Protein AF-G8FVX2-F1 (afdb_monomer_lite)

Foldseek 3Di:
DQLVQFDFDDLVRVCVVVVNDDSVVSVVVVVVCVVVQQKDFQADPVRHWDFDADPVRHGPDTGHIGRVSCVVCVVVVVVVVVVVVVQVVLQVVLVVLVVVLLVLLVVLLVVCVVVVPDDPSVVLVVQSVVLVVQDDPDDGSVSSVVSSVSSVVSSVVSVVSVVVRVVD

InterPro domains:
  IPR005090 Plasmid replication protein C, N-terminal [PF03428] (2-112)
  IPR036390 Winged helix DNA-binding domain superfamily [SSF46785] (20-55)
  IPR047611 Plasmid replication protein RepC [NF040974] (1-168)

Structure (mmCIF, N/CA/C/O backbone):
data_AF-G8FVX2-F1
#
_entry.id   AF-G8FVX2-F1
#
loop_
_atom_site.group_PDB
_atom_site.id
_atom_site.type_symbol
_atom_site.label_atom_id
_atom_site.label_alt_id
_atom_site.label_comp_id
_atom_site.label_asym_id
_atom_site.label_entity_id
_atom_site.label_seq_id
_atom_site.pdbx_PDB_ins_code
_atom_site.Cartn_x
_atom_site.Cartn_y
_atom_site.Cartn_z
_atom_site.occupancy
_atom_site.B_iso_or_equiv
_atom_site.auth_seq_id
_atom_site.auth_comp_id
_atom_site.auth_asym_id
_atom_site.auth_atom_id
_atom_site.pdbx_PDB_model_num
ATOM 1 N N . GLU A 1 1 ? 3.921 1.206 -36.450 1.00 45.75 1 GLU A N 1
ATOM 2 C CA . GLU A 1 1 ? 5.223 1.850 -36.743 1.00 45.75 1 GLU A CA 1
ATOM 3 C C . GLU A 1 1 ? 6.061 1.978 -35.471 1.00 45.75 1 GLU A C 1
ATOM 5 O O . GLU A 1 1 ? 5.811 2.851 -34.656 1.00 45.75 1 GLU A O 1
ATOM 10 N N . GLU A 1 2 ? 7.056 1.110 -35.270 1.00 52.34 2 GLU A N 1
ATOM 11 C CA . GLU A 1 2 ? 7.936 1.145 -34.080 1.00 52.34 2 GLU A CA 1
ATOM 12 C C . GLU A 1 2 ? 9.034 2.224 -34.145 1.00 52.34 2 GLU A C 1
ATOM 14 O O . GLU A 1 2 ? 9.689 2.523 -33.146 1.00 52.34 2 GLU A O 1
ATOM 19 N N . ARG A 1 3 ? 9.258 2.832 -35.319 1.00 55.34 3 ARG A N 1
ATOM 20 C CA . ARG A 1 3 ? 10.380 3.760 -35.557 1.00 55.34 3 ARG A CA 1
ATOM 21 C C . ARG A 1 3 ? 10.280 5.060 -34.750 1.00 55.34 3 ARG A C 1
ATOM 23 O O . ARG A 1 3 ? 11.314 5.648 -34.446 1.00 55.34 3 ARG A O 1
ATOM 30 N N . GLY A 1 4 ? 9.071 5.475 -34.362 1.00 66.12 4 GLY A N 1
ATOM 31 C CA . GLY A 1 4 ? 8.832 6.674 -33.547 1.00 66.12 4 GLY A CA 1
ATOM 32 C C . GLY A 1 4 ? 9.056 6.490 -32.041 1.00 66.12 4 GLY A C 1
ATOM 33 O O . GLY A 1 4 ? 9.038 7.470 -31.304 1.00 66.12 4 GLY A O 1
ATOM 34 N N . LEU A 1 5 ? 9.282 5.257 -31.572 1.00 85.75 5 LEU A N 1
ATOM 35 C CA . LEU A 1 5 ? 9.353 4.927 -30.142 1.00 85.75 5 LEU A CA 1
ATOM 36 C C . LEU A 1 5 ? 10.781 4.637 -29.663 1.00 85.75 5 LEU A C 1
ATOM 38 O O . LEU A 1 5 ? 10.973 4.145 -28.554 1.00 85.75 5 LEU A O 1
ATOM 42 N N . ILE A 1 6 ? 11.795 4.935 -30.480 1.00 89.38 6 ILE A N 1
ATOM 43 C CA . ILE A 1 6 ? 13.202 4.785 -30.100 1.00 89.38 6 ILE A CA 1
ATOM 44 C C . ILE A 1 6 ? 13.776 6.150 -29.734 1.00 89.38 6 ILE A C 1
ATOM 46 O O . ILE A 1 6 ? 13.913 7.034 -30.578 1.00 89.38 6 ILE A O 1
ATOM 50 N N . VAL A 1 7 ? 14.189 6.294 -28.477 1.00 89.94 7 VAL A N 1
ATOM 51 C CA . VAL A 1 7 ? 14.879 7.483 -27.971 1.00 89.94 7 VAL A CA 1
ATOM 52 C C . VAL A 1 7 ? 16.377 7.222 -27.850 1.00 89.94 7 VAL A C 1
ATOM 54 O O . VAL A 1 7 ? 16.814 6.149 -27.437 1.00 89.94 7 VAL A O 1
ATOM 57 N N . PHE A 1 8 ? 17.196 8.217 -28.176 1.00 90.50 8 PHE A N 1
ATOM 58 C CA . PHE A 1 8 ? 18.659 8.088 -28.222 1.00 90.50 8 PHE A CA 1
ATOM 59 C C . PHE A 1 8 ? 19.386 9.132 -27.347 1.00 90.50 8 PHE A C 1
ATOM 61 O O . PHE A 1 8 ? 20.285 9.823 -27.823 1.00 90.50 8 PHE A O 1
ATOM 68 N N . PRO A 1 9 ? 19.034 9.275 -26.053 1.00 89.44 9 PRO A N 1
ATOM 69 C CA . PRO A 1 9 ? 19.661 10.266 -25.185 1.00 89.44 9 PRO A CA 1
ATOM 70 C C . PRO A 1 9 ? 21.103 9.876 -24.832 1.00 89.44 9 PRO A C 1
ATOM 72 O O . PRO A 1 9 ? 21.406 8.704 -24.564 1.00 89.44 9 PRO A O 1
ATOM 75 N N . SER A 1 10 ? 21.998 10.865 -24.762 1.00 87.75 10 SER A N 1
ATOM 76 C CA . SER A 1 10 ? 23.360 10.635 -24.269 1.00 87.75 10 SER A CA 1
ATOM 77 C C . SER A 1 10 ? 23.354 10.359 -22.759 1.00 87.75 10 SER A C 1
ATOM 79 O O . SER A 1 10 ? 22.474 10.821 -22.030 1.00 87.75 10 SER A O 1
ATOM 81 N N . ASN A 1 11 ? 24.349 9.624 -22.250 1.00 87.81 11 ASN A N 1
ATOM 82 C CA . ASN A 1 11 ? 24.457 9.388 -20.803 1.00 87.81 11 ASN A CA 1
ATOM 83 C C . ASN A 1 11 ? 24.635 10.696 -20.015 1.00 87.81 11 ASN A C 1
ATOM 85 O O . ASN A 1 11 ? 24.131 10.789 -18.902 1.00 87.81 11 ASN A O 1
ATOM 89 N N . ALA A 1 12 ? 25.287 11.709 -20.598 1.00 88.75 12 ALA A N 1
ATOM 90 C CA . ALA A 1 12 ? 25.406 13.034 -19.990 1.00 88.75 12 ALA A CA 1
ATOM 91 C C . ALA A 1 12 ? 24.034 13.714 -19.838 1.00 88.75 12 ALA A C 1
ATOM 93 O O . ALA A 1 12 ? 23.714 14.217 -18.766 1.00 88.75 12 ALA A O 1
ATOM 94 N N . GLN A 1 13 ? 23.184 13.663 -20.872 1.00 91.44 13 GLN A N 1
ATOM 95 C CA . GLN A 1 13 ? 21.821 14.204 -20.803 1.00 91.44 13 GLN A CA 1
ATOM 96 C C . GLN A 1 13 ? 20.945 13.446 -19.802 1.00 91.44 13 GLN A C 1
ATOM 98 O O . GLN A 1 13 ? 20.189 14.066 -19.055 1.00 91.44 13 GLN A O 1
ATOM 103 N N . LEU A 1 14 ? 21.040 12.113 -19.781 1.00 92.19 14 LEU A N 1
ATOM 104 C CA . LEU A 1 14 ? 20.324 11.293 -18.805 1.00 92.19 14 LEU A CA 1
ATOM 105 C C . LEU A 1 14 ? 20.772 11.606 -17.377 1.00 92.19 14 LEU A C 1
ATOM 107 O O . LEU A 1 14 ? 19.927 11.809 -16.517 1.00 92.19 14 LEU A O 1
ATOM 111 N N . SER A 1 15 ? 22.082 11.691 -17.140 1.00 92.88 15 SER A N 1
ATOM 112 C CA . SER A 1 15 ? 22.655 12.047 -15.840 1.00 92.88 15 SER A CA 1
ATOM 113 C C . SER A 1 15 ? 22.160 13.415 -15.371 1.00 92.88 15 SER A C 1
ATOM 115 O O . SER A 1 15 ? 21.640 13.520 -14.263 1.00 92.88 15 SER A O 1
ATOM 117 N N . LEU A 1 16 ? 22.217 14.435 -16.236 1.00 94.56 16 LEU A N 1
ATOM 118 C CA . LEU A 1 16 ? 21.743 15.785 -15.924 1.00 94.56 16 LEU A CA 1
ATOM 119 C C . LEU A 1 16 ? 20.261 15.789 -15.515 1.00 94.56 16 LEU A C 1
ATOM 121 O O . LEU A 1 16 ? 19.909 16.346 -14.478 1.00 94.56 16 LEU A O 1
ATOM 125 N N . ARG A 1 17 ? 19.394 15.123 -16.291 1.00 94.12 17 ARG A N 1
ATOM 126 C CA . ARG A 1 17 ? 17.954 15.030 -15.985 1.00 94.12 17 ARG A CA 1
ATOM 127 C C . ARG A 1 17 ? 17.655 14.165 -14.763 1.00 94.12 17 ARG A C 1
ATOM 129 O O . ARG A 1 17 ? 16.685 14.418 -14.059 1.00 94.12 17 ARG A O 1
ATOM 136 N N . ALA A 1 18 ? 18.512 13.195 -14.473 1.00 93.44 18 ALA A N 1
ATOM 137 C CA . ALA A 1 18 ? 18.461 12.363 -13.279 1.00 93.44 18 ALA A CA 1
ATOM 138 C C . ALA A 1 18 ? 19.249 12.975 -12.103 1.00 93.44 18 ALA A C 1
ATOM 140 O O . ALA A 1 18 ? 19.824 12.242 -11.302 1.00 93.44 18 ALA A O 1
ATOM 141 N N . ARG A 1 19 ? 19.283 14.314 -11.995 1.00 94.31 19 ARG A N 1
ATOM 142 C CA . ARG A 1 19 ? 19.898 15.060 -10.879 1.00 94.31 19 ARG A CA 1
ATOM 143 C C . ARG A 1 19 ? 21.391 14.756 -10.675 1.00 94.31 19 ARG A C 1
ATOM 145 O O . ARG A 1 19 ? 21.850 14.589 -9.552 1.00 94.31 19 ARG A O 1
ATOM 152 N N . GLY A 1 20 ? 22.148 14.669 -11.766 1.00 93.12 20 GLY A N 1
ATOM 153 C CA . GLY A 1 20 ? 23.597 14.440 -11.730 1.00 93.12 20 GLY A CA 1
ATOM 154 C C . GLY A 1 20 ? 23.996 13.001 -11.396 1.00 93.12 20 GLY A C 1
ATOM 155 O O . GLY A 1 20 ? 25.101 12.762 -10.916 1.00 93.12 20 GLY A O 1
ATOM 156 N N . MET A 1 21 ? 23.112 12.028 -11.632 1.00 95.06 21 MET A N 1
ATOM 157 C CA . MET A 1 21 ? 23.376 10.617 -11.352 1.00 95.06 21 MET A CA 1
ATOM 158 C C . MET A 1 21 ? 24.677 10.137 -12.008 1.0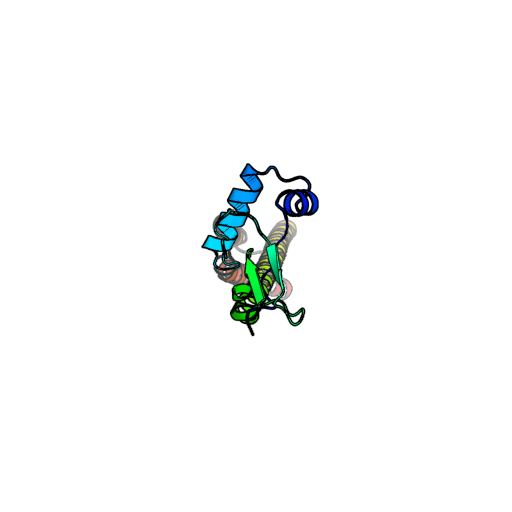0 95.06 21 MET A C 1
ATOM 160 O O . MET A 1 21 ? 24.891 10.335 -13.208 1.00 95.06 21 MET A O 1
ATOM 164 N N . THR A 1 22 ? 25.535 9.461 -11.241 1.00 94.81 22 THR A N 1
ATOM 165 C CA . THR A 1 22 ? 26.821 8.972 -11.754 1.00 94.81 22 THR A CA 1
ATOM 166 C C . THR A 1 22 ? 26.623 7.944 -12.879 1.00 94.81 22 THR A C 1
ATOM 168 O O . THR A 1 22 ? 25.614 7.229 -12.905 1.00 94.81 22 THR A O 1
ATOM 171 N N . PRO A 1 23 ? 27.590 7.787 -13.804 1.00 91.44 23 PRO A N 1
ATOM 172 C CA . PRO A 1 23 ? 27.461 6.836 -14.909 1.00 91.44 23 PRO A CA 1
ATOM 173 C C . PRO A 1 23 ? 27.242 5.378 -14.477 1.00 91.44 23 PRO A C 1
ATOM 175 O O . PRO A 1 23 ? 26.578 4.623 -15.189 1.00 91.44 23 PRO A O 1
ATOM 178 N N . ALA A 1 24 ? 27.803 4.960 -13.338 1.00 93.50 24 ALA A N 1
ATOM 179 C CA . ALA A 1 24 ? 27.622 3.609 -12.805 1.00 93.50 24 ALA A CA 1
ATOM 180 C C . ALA A 1 24 ? 26.182 3.390 -12.316 1.00 93.50 24 ALA A C 1
ATOM 182 O O . ALA A 1 24 ? 25.527 2.436 -12.737 1.00 93.50 24 ALA A O 1
ATOM 183 N N . THR A 1 25 ? 25.666 4.320 -11.511 1.00 95.00 25 THR A N 1
ATOM 184 C CA . THR A 1 25 ? 24.288 4.288 -11.008 1.00 95.00 25 THR A CA 1
ATOM 185 C C . THR A 1 25 ? 23.280 4.384 -12.153 1.00 95.00 25 THR A C 1
ATOM 187 O O . THR A 1 25 ? 22.329 3.607 -12.200 1.00 95.00 25 THR A O 1
ATOM 190 N N . LEU A 1 26 ? 23.541 5.235 -13.151 1.00 93.31 26 LEU A N 1
ATOM 191 C CA . LEU A 1 26 ? 22.703 5.348 -14.344 1.00 93.31 26 LEU A CA 1
ATOM 192 C C . LEU A 1 26 ? 22.617 4.023 -15.111 1.00 93.31 26 LEU A C 1
ATOM 194 O O . LEU A 1 26 ? 21.525 3.590 -15.471 1.00 93.31 26 LEU A O 1
ATOM 198 N N . ARG A 1 27 ? 23.751 3.347 -15.346 1.00 90.75 27 ARG A N 1
ATOM 199 C CA . ARG A 1 27 ? 23.755 2.033 -16.009 1.00 90.75 27 ARG A CA 1
ATOM 200 C C . ARG A 1 27 ? 22.965 0.994 -15.220 1.00 90.75 27 ARG A C 1
ATOM 202 O O . ARG A 1 27 ? 22.220 0.245 -15.845 1.00 90.75 27 ARG A O 1
ATOM 209 N N . ARG A 1 28 ? 23.093 0.987 -13.888 1.00 94.44 28 ARG A N 1
ATOM 210 C CA . ARG A 1 28 ? 22.333 0.100 -13.000 1.00 94.44 28 ARG A CA 1
ATOM 211 C C . ARG A 1 28 ? 20.828 0.330 -13.136 1.00 94.44 28 ARG A C 1
ATOM 213 O O . ARG A 1 28 ? 20.111 -0.617 -13.426 1.00 94.44 28 ARG A O 1
ATOM 220 N N . HIS A 1 29 ? 20.348 1.568 -13.006 1.00 95.38 29 HIS A N 1
ATOM 221 C CA . HIS A 1 29 ? 18.914 1.859 -13.140 1.00 95.38 29 HIS A CA 1
ATOM 222 C C . HIS A 1 29 ? 18.377 1.553 -14.539 1.00 95.38 29 HIS A C 1
ATOM 224 O O . HIS A 1 29 ? 17.294 0.999 -14.668 1.00 95.38 29 HIS A O 1
ATOM 230 N N . LEU A 1 30 ? 19.144 1.847 -15.593 1.00 93.25 30 LEU A N 1
ATOM 231 C CA . LEU A 1 30 ? 18.767 1.457 -16.953 1.00 93.25 30 LEU A CA 1
ATOM 232 C C . LEU A 1 30 ? 18.717 -0.067 -17.128 1.00 93.25 30 LEU A C 1
ATOM 234 O O . LEU A 1 30 ? 17.963 -0.539 -17.966 1.00 93.25 30 LEU A O 1
ATOM 238 N N . GLY A 1 31 ? 19.532 -0.831 -16.395 1.00 94.38 31 GLY A N 1
ATOM 239 C CA . GLY A 1 31 ? 19.425 -2.291 -16.321 1.00 94.38 31 GLY A CA 1
ATOM 240 C C . GLY A 1 31 ? 18.098 -2.714 -15.698 1.00 94.38 31 GLY A C 1
ATOM 241 O O . GLY A 1 31 ? 17.336 -3.423 -16.340 1.00 94.38 31 GLY A O 1
ATOM 242 N N . VAL A 1 32 ? 17.760 -2.155 -14.534 1.00 96.75 32 VAL A N 1
ATOM 243 C CA . VAL A 1 32 ? 16.489 -2.428 -13.838 1.00 96.75 32 VAL A CA 1
ATOM 244 C C . VAL A 1 32 ? 15.271 -2.106 -14.711 1.00 96.75 32 VAL A C 1
ATOM 246 O O . VAL A 1 32 ? 14.318 -2.872 -14.738 1.00 96.75 32 VAL A O 1
ATOM 249 N N . LEU A 1 33 ? 15.291 -1.003 -15.469 1.00 94.88 33 LEU A N 1
ATOM 250 C CA . LEU A 1 33 ? 14.191 -0.661 -16.385 1.00 94.88 33 LEU A CA 1
ATOM 251 C C . LEU A 1 33 ? 14.042 -1.661 -17.543 1.00 94.88 33 LEU A C 1
ATOM 253 O O . LEU A 1 33 ? 12.932 -1.860 -18.035 1.00 94.88 33 LEU A O 1
ATOM 257 N N . VAL A 1 34 ? 15.146 -2.265 -17.989 1.00 94.44 34 VAL A N 1
ATOM 258 C CA . VAL A 1 34 ? 15.129 -3.322 -19.008 1.00 94.44 34 VAL A CA 1
ATOM 259 C C . VAL A 1 34 ? 14.633 -4.634 -18.410 1.00 94.44 34 VAL A C 1
ATOM 261 O O . VAL A 1 34 ? 13.759 -5.264 -18.992 1.00 94.44 34 VAL A O 1
ATOM 264 N N . GLU A 1 35 ? 15.134 -5.013 -17.235 1.00 95.81 35 GLU A N 1
ATOM 265 C CA . GLU A 1 35 ? 14.700 -6.210 -16.501 1.00 95.81 35 GLU A CA 1
ATOM 266 C C . GLU A 1 35 ? 13.205 -6.157 -16.160 1.00 95.81 35 GLU A C 1
ATOM 268 O O . GLU A 1 35 ? 12.500 -7.148 -16.312 1.00 95.81 35 GLU A O 1
ATOM 273 N N . ALA A 1 36 ? 12.693 -4.981 -15.787 1.00 93.38 36 ALA A N 1
ATOM 274 C CA . ALA A 1 36 ? 11.269 -4.748 -15.544 1.00 93.38 36 ALA A CA 1
ATOM 275 C C . ALA A 1 36 ? 10.415 -4.717 -16.830 1.00 93.38 36 ALA A C 1
ATOM 277 O O . ALA A 1 36 ? 9.190 -4.571 -16.759 1.00 93.38 36 ALA A O 1
ATOM 278 N N . GLY A 1 37 ? 11.039 -4.804 -18.010 1.00 92.12 37 GLY A N 1
ATOM 279 C CA . GLY A 1 37 ? 10.358 -4.770 -19.302 1.00 92.12 37 GLY A CA 1
ATOM 280 C C . GLY A 1 37 ? 9.697 -3.426 -19.613 1.00 92.12 37 GLY A C 1
ATOM 281 O O . GLY A 1 37 ? 8.699 -3.395 -20.328 1.00 92.12 37 GLY A O 1
ATOM 282 N N . LEU A 1 38 ? 10.206 -2.322 -19.054 1.00 93.06 38 LEU A N 1
ATOM 283 C CA . LEU A 1 38 ? 9.705 -0.971 -19.331 1.00 93.06 38 LEU A CA 1
AT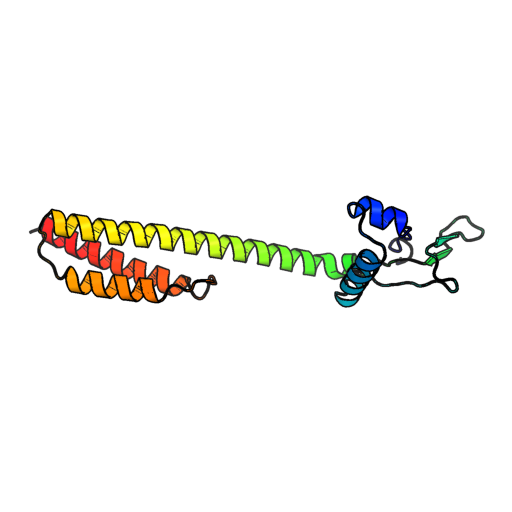OM 284 C C . LEU A 1 38 ? 10.388 -0.385 -20.572 1.00 93.06 38 LEU A C 1
ATOM 286 O O . LEU A 1 38 ? 9.760 0.272 -21.394 1.00 93.06 38 LEU A O 1
ATOM 290 N N . ILE A 1 39 ? 11.678 -0.653 -20.761 1.00 94.12 39 ILE A N 1
ATOM 291 C CA . ILE A 1 39 ? 12.405 -0.231 -21.963 1.00 94.12 39 ILE A CA 1
ATOM 292 C C . ILE A 1 39 ? 13.150 -1.411 -22.573 1.00 94.12 39 ILE A C 1
ATOM 294 O O . ILE A 1 39 ? 13.569 -2.320 -21.865 1.00 94.12 39 ILE A O 1
ATOM 298 N N . LEU A 1 40 ? 13.389 -1.368 -23.881 1.00 92.69 40 LEU A N 1
ATOM 299 C CA . LEU A 1 40 ? 14.281 -2.317 -24.552 1.00 92.69 40 LEU A CA 1
ATOM 300 C C . LEU A 1 40 ? 15.525 -1.605 -25.058 1.00 92.69 40 LEU A C 1
ATOM 302 O O . LEU A 1 40 ? 15.463 -0.460 -25.508 1.00 92.69 40 LEU A O 1
ATOM 306 N N . ARG A 1 41 ? 16.666 -2.291 -25.013 1.00 91.25 41 ARG A N 1
ATOM 307 C CA . ARG A 1 41 ? 17.902 -1.801 -25.626 1.00 91.25 41 ARG A CA 1
ATOM 308 C C . ARG A 1 41 ? 17.937 -2.189 -27.091 1.00 91.25 41 ARG A C 1
ATOM 310 O O . ARG A 1 41 ? 17.804 -3.357 -27.434 1.00 91.25 41 ARG A O 1
ATOM 317 N N . LYS A 1 42 ? 18.160 -1.193 -27.940 1.00 89.00 42 LYS A N 1
ATOM 318 C CA . LYS A 1 42 ? 18.516 -1.381 -29.339 1.00 89.00 42 LYS A CA 1
ATOM 319 C C . LYS A 1 42 ? 19.931 -0.869 -29.542 1.00 89.00 42 LYS A C 1
ATOM 321 O O . LYS A 1 42 ? 20.141 0.308 -29.845 1.00 89.00 42 LYS A O 1
ATOM 326 N N . ASP A 1 43 ? 20.889 -1.751 -29.302 1.00 85.19 43 ASP A N 1
ATOM 327 C CA . ASP A 1 43 ? 22.305 -1.417 -29.357 1.00 85.19 43 ASP A CA 1
ATOM 328 C C . ASP A 1 43 ? 22.778 -1.240 -30.801 1.00 85.19 43 ASP A C 1
ATOM 330 O O . ASP A 1 43 ? 22.303 -1.898 -31.727 1.00 85.19 43 ASP A O 1
ATOM 334 N N . SER A 1 44 ? 23.708 -0.308 -30.997 1.00 83.25 44 SER A N 1
ATOM 335 C CA . SER A 1 44 ? 24.389 -0.125 -32.276 1.00 83.25 44 SER A CA 1
ATOM 336 C C . SER A 1 44 ? 25.723 -0.879 -32.288 1.00 83.25 44 SER A C 1
ATOM 338 O O . SER A 1 44 ? 26.290 -1.134 -31.221 1.00 83.25 44 SER A O 1
ATOM 340 N N . PRO A 1 45 ? 26.306 -1.139 -33.473 1.00 79.50 45 PRO A N 1
ATOM 341 C CA . PRO A 1 45 ? 27.599 -1.820 -33.585 1.00 79.50 45 PRO A CA 1
ATOM 342 C C . PRO A 1 45 ? 28.760 -1.133 -32.848 1.00 79.50 45 PRO A C 1
ATOM 344 O O . PRO A 1 45 ? 29.745 -1.778 -32.517 1.00 79.50 45 PRO A O 1
ATOM 347 N N . ASN A 1 46 ? 28.667 0.178 -32.593 1.00 81.25 46 ASN A N 1
ATOM 348 C CA . ASN A 1 46 ? 29.700 0.955 -31.899 1.00 81.25 46 ASN A CA 1
ATOM 349 C C . ASN A 1 46 ? 29.309 1.341 -30.459 1.00 81.25 46 ASN A C 1
ATOM 351 O O . ASN A 1 46 ? 29.986 2.165 -29.843 1.00 81.25 46 ASN A O 1
ATOM 355 N N . GLY A 1 47 ? 28.192 0.816 -29.944 1.00 76.00 47 GLY A N 1
ATOM 356 C CA . GLY A 1 47 ? 27.686 1.109 -28.601 1.00 76.00 47 GLY A CA 1
ATOM 357 C C . GLY A 1 47 ? 27.168 2.540 -28.393 1.00 76.00 47 GLY A C 1
ATOM 358 O O . GLY A 1 47 ? 26.814 2.904 -27.269 1.00 76.00 47 GLY A O 1
ATOM 359 N N . LYS A 1 48 ? 27.104 3.377 -29.441 1.00 83.12 48 LYS A N 1
ATOM 360 C CA . LYS A 1 48 ? 26.554 4.743 -29.372 1.00 83.12 48 LYS A CA 1
ATOM 361 C C . LYS A 1 48 ? 25.063 4.756 -29.709 1.00 83.12 48 LYS A C 1
ATOM 363 O O . LYS A 1 48 ? 24.587 3.954 -30.506 1.00 83.12 48 LYS A O 1
ATOM 368 N N . ARG A 1 49 ? 24.323 5.711 -29.148 1.00 85.44 49 ARG A N 1
ATOM 369 C CA . ARG A 1 49 ? 22.894 5.916 -29.439 1.00 85.44 49 ARG A CA 1
ATOM 370 C C . ARG A 1 49 ? 22.747 7.028 -30.474 1.00 85.44 49 ARG A C 1
ATOM 372 O O . ARG A 1 49 ? 23.262 8.120 -30.247 1.00 85.44 49 ARG A O 1
ATOM 379 N N . TYR A 1 50 ? 22.117 6.742 -31.609 1.00 81.12 50 TYR A N 1
ATOM 380 C CA . TYR A 1 50 ? 21.931 7.686 -32.716 1.00 81.12 50 TYR A CA 1
ATOM 381 C C . TYR A 1 50 ? 20.828 7.214 -33.669 1.00 81.12 50 TYR A C 1
ATOM 383 O O . TYR A 1 50 ? 20.460 6.041 -33.674 1.00 81.12 50 TYR A O 1
ATOM 391 N N . ALA A 1 51 ? 20.335 8.123 -34.510 1.00 82.50 51 ALA A N 1
ATOM 392 C CA . ALA A 1 51 ? 19.434 7.810 -35.613 1.00 82.50 51 ALA A CA 1
ATOM 393 C C . ALA A 1 51 ? 20.096 8.138 -36.959 1.00 82.50 51 ALA A C 1
ATOM 395 O O . ALA A 1 51 ? 20.703 9.198 -37.113 1.00 82.50 51 ALA A O 1
ATOM 396 N N . ARG A 1 52 ? 19.984 7.232 -37.932 1.00 79.62 52 ARG A N 1
ATOM 397 C CA . ARG A 1 52 ? 20.325 7.454 -39.339 1.00 79.62 52 ARG A CA 1
ATOM 398 C C . ARG A 1 52 ? 19.062 7.812 -40.098 1.00 79.62 52 ARG A C 1
ATOM 400 O O . ARG A 1 52 ? 18.056 7.107 -40.005 1.00 79.62 52 ARG A O 1
ATOM 407 N N . ARG A 1 53 ? 19.128 8.902 -40.855 1.00 74.19 53 ARG A N 1
ATOM 408 C CA . ARG A 1 53 ? 18.089 9.255 -41.820 1.00 74.19 53 ARG A CA 1
ATOM 409 C C . ARG A 1 53 ? 18.374 8.551 -43.144 1.00 74.19 53 ARG A C 1
ATOM 411 O O . ARG A 1 53 ? 19.537 8.384 -43.507 1.00 74.19 53 ARG A O 1
ATOM 418 N N . ASP A 1 54 ? 17.330 8.097 -43.820 1.00 68.50 54 ASP A N 1
ATOM 419 C CA . ASP A 1 54 ? 17.430 7.587 -45.180 1.00 68.50 54 ASP A CA 1
ATOM 420 C C . ASP A 1 54 ? 17.637 8.734 -46.185 1.00 68.50 54 ASP A C 1
ATOM 422 O O . ASP A 1 54 ? 17.621 9.918 -45.832 1.00 68.50 54 ASP A O 1
ATOM 426 N N . ARG A 1 55 ? 17.859 8.385 -47.458 1.00 65.00 55 ARG A N 1
ATOM 427 C CA . ARG A 1 55 ? 18.095 9.362 -48.537 1.00 65.00 55 ARG A CA 1
ATOM 428 C C . ARG A 1 55 ? 16.907 10.306 -48.776 1.00 65.00 55 ARG A C 1
ATOM 430 O O . ARG A 1 55 ? 17.099 11.337 -49.407 1.00 65.00 55 ARG A O 1
ATOM 437 N N . ALA A 1 56 ? 15.720 9.976 -48.264 1.00 69.88 56 ALA A N 1
ATOM 438 C CA . ALA A 1 56 ? 14.517 10.800 -48.334 1.00 69.88 56 ALA A CA 1
ATOM 439 C C . ALA A 1 56 ? 14.326 11.689 -47.085 1.00 69.88 56 ALA A C 1
ATOM 441 O O . ALA A 1 56 ? 13.331 12.400 -46.982 1.00 69.88 56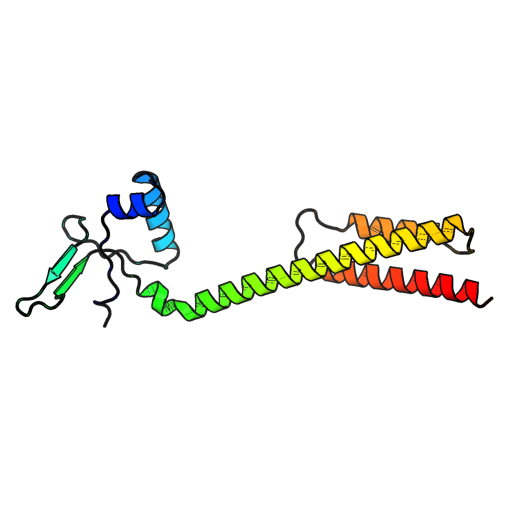 ALA A O 1
ATOM 442 N N . GLY A 1 57 ? 15.267 11.673 -46.132 1.00 61.47 57 GLY A N 1
ATOM 443 C CA . GLY A 1 57 ? 15.217 12.481 -44.910 1.00 61.47 57 GLY A CA 1
ATOM 444 C C . GLY A 1 57 ? 14.381 11.876 -43.776 1.00 61.47 57 GLY A C 1
ATOM 445 O O . GLY A 1 57 ? 14.316 12.467 -42.695 1.00 61.47 57 GLY A O 1
ATOM 446 N N . THR A 1 58 ? 13.801 10.691 -43.973 1.00 64.50 58 THR A N 1
ATOM 447 C CA . THR A 1 58 ? 13.008 9.977 -42.961 1.00 64.50 58 THR A CA 1
ATOM 448 C C . THR A 1 58 ? 13.941 9.212 -42.024 1.00 64.50 58 THR A C 1
ATOM 450 O O . THR A 1 58 ? 15.039 8.827 -42.417 1.00 64.50 58 THR A O 1
ATOM 453 N N . VAL A 1 59 ? 13.565 8.986 -40.760 1.00 62.62 59 VAL A N 1
ATOM 454 C CA . VAL A 1 59 ? 14.372 8.150 -39.850 1.00 62.62 59 VAL A CA 1
ATOM 455 C C . VAL A 1 59 ? 14.375 6.709 -40.375 1.00 62.62 59 VAL A C 1
ATOM 457 O O . VAL A 1 59 ? 13.387 5.987 -40.243 1.00 62.62 59 VAL A O 1
ATOM 460 N N . GLY A 1 60 ? 15.488 6.299 -40.984 1.00 69.12 60 GLY A N 1
ATOM 461 C CA . GLY A 1 60 ? 15.675 4.959 -41.534 1.00 69.12 60 GLY A CA 1
ATOM 462 C C . GLY A 1 60 ? 15.933 3.936 -40.429 1.00 69.12 60 GLY A C 1
ATOM 463 O O . GLY A 1 60 ? 15.193 2.965 -40.297 1.00 69.12 60 GLY A O 1
ATOM 464 N N . GLU A 1 61 ? 16.929 4.193 -39.574 1.00 76.19 61 GLU A N 1
ATOM 465 C CA . GLU A 1 61 ? 17.292 3.325 -38.445 1.00 76.19 61 GLU A CA 1
ATOM 466 C C . GLU A 1 61 ? 17.658 4.141 -37.202 1.00 76.19 61 GLU A C 1
ATOM 468 O O . GLU A 1 61 ? 18.507 5.024 -37.262 1.00 76.19 61 GLU A O 1
ATOM 473 N N . ALA A 1 62 ? 17.067 3.818 -36.051 1.00 84.56 62 ALA A N 1
ATOM 474 C CA . ALA A 1 62 ? 17.432 4.395 -34.756 1.00 84.56 62 ALA A CA 1
ATOM 475 C C . ALA A 1 62 ? 17.995 3.330 -33.808 1.00 84.56 62 ALA A C 1
ATOM 477 O O . ALA A 1 62 ? 17.483 2.210 -33.778 1.00 84.56 62 ALA A O 1
ATOM 478 N N . PHE A 1 63 ? 19.013 3.702 -33.030 1.00 86.31 63 PHE A N 1
ATOM 479 C CA . PHE A 1 63 ? 19.678 2.895 -32.003 1.00 86.31 63 PHE A CA 1
ATOM 480 C C . PHE A 1 63 ? 19.660 3.651 -30.671 1.00 86.31 63 PHE A C 1
ATOM 482 O O . PHE A 1 63 ? 20.059 4.816 -30.603 1.00 86.31 63 PHE A O 1
ATOM 489 N N . GLY A 1 64 ? 19.191 3.008 -29.606 1.00 90.38 64 GLY A N 1
ATOM 490 C CA . GLY A 1 64 ? 18.870 3.665 -28.343 1.00 90.38 64 GLY A CA 1
ATOM 491 C C . GLY A 1 64 ? 17.991 2.800 -27.445 1.00 90.38 64 GLY A C 1
ATOM 492 O O . GLY A 1 64 ? 18.177 1.588 -27.375 1.00 90.38 64 GLY A O 1
ATOM 493 N N . PHE A 1 65 ? 17.038 3.422 -26.757 1.00 92.50 65 PHE A N 1
ATOM 494 C CA . PHE A 1 65 ? 16.027 2.728 -25.964 1.00 92.50 65 PHE A CA 1
ATOM 495 C C . PHE A 1 65 ? 14.686 2.753 -26.682 1.00 92.50 65 PHE A C 1
ATOM 497 O O . PHE A 1 65 ? 14.207 3.829 -27.035 1.00 92.50 65 PHE A O 1
ATOM 504 N N . SER A 1 66 ? 14.076 1.588 -26.872 1.00 92.62 66 SER A N 1
ATOM 505 C CA . SER A 1 66 ? 12.679 1.509 -27.283 1.00 92.62 66 SER A CA 1
ATOM 506 C C . SER A 1 66 ? 11.784 1.667 -26.059 1.00 92.62 66 SER A C 1
ATOM 508 O O . SER A 1 66 ? 11.937 0.930 -25.083 1.00 92.62 66 SER A O 1
ATOM 510 N N . VAL A 1 67 ? 10.851 2.614 -26.130 1.00 93.06 67 VAL A N 1
ATOM 511 C CA . VAL A 1 67 ? 9.766 2.798 -25.154 1.00 93.06 67 VAL A CA 1
ATOM 512 C C . VAL A 1 67 ? 8.463 2.135 -25.610 1.00 93.06 67 VAL A C 1
ATOM 514 O O . VAL A 1 67 ? 7.433 2.297 -24.966 1.00 93.06 67 VAL A O 1
ATOM 517 N N . ALA A 1 68 ? 8.495 1.352 -26.695 1.00 92.00 68 ALA A N 1
ATOM 518 C CA . ALA A 1 68 ? 7.344 0.569 -27.138 1.00 92.00 68 ALA A CA 1
ATOM 519 C C . ALA A 1 68 ? 6.742 -0.339 -26.043 1.00 92.00 68 ALA A C 1
ATOM 521 O O . ALA A 1 68 ? 5.515 -0.392 -25.974 1.00 92.00 68 ALA A O 1
ATOM 522 N N . PRO A 1 69 ? 7.527 -0.975 -25.142 1.00 92.69 69 PRO A N 1
ATOM 523 C CA . PRO A 1 69 ? 6.948 -1.754 -24.048 1.00 92.69 69 PRO A CA 1
ATOM 524 C C . PRO A 1 69 ? 6.096 -0.921 -23.087 1.00 92.69 69 PRO A C 1
AT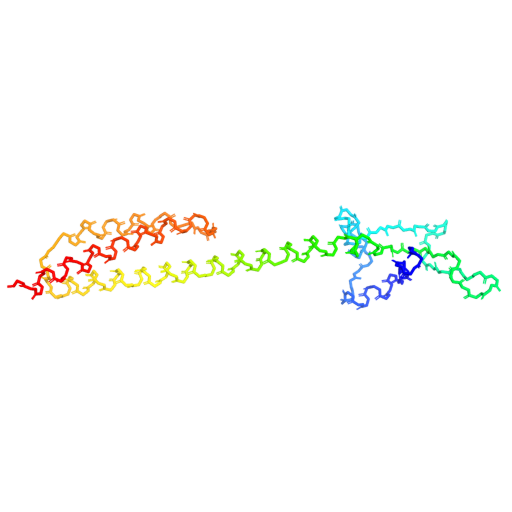OM 526 O O . PRO A 1 69 ? 5.053 -1.398 -22.655 1.00 92.69 69 PRO A O 1
ATOM 529 N N . LEU A 1 70 ? 6.489 0.326 -22.786 1.00 91.12 70 LEU A N 1
ATOM 530 C CA . LEU A 1 70 ? 5.679 1.228 -21.954 1.00 91.12 70 LEU A CA 1
ATOM 531 C C . LEU A 1 70 ? 4.327 1.513 -22.599 1.00 91.12 70 LEU A C 1
ATOM 533 O O . LEU A 1 70 ? 3.316 1.482 -21.911 1.00 91.12 70 LEU A O 1
ATOM 537 N N . LEU A 1 71 ? 4.307 1.775 -23.909 1.00 91.81 71 LEU A N 1
ATOM 538 C CA . LEU A 1 71 ? 3.059 2.029 -24.624 1.00 91.81 71 LEU A CA 1
ATOM 539 C C . LEU A 1 71 ? 2.184 0.770 -24.676 1.00 91.81 71 LEU A C 1
ATOM 541 O O . LEU A 1 71 ? 0.989 0.844 -24.417 1.00 91.81 71 LEU A O 1
ATOM 545 N N . ALA A 1 72 ? 2.784 -0.386 -24.967 1.00 92.75 72 ALA A N 1
ATOM 546 C CA . ALA A 1 72 ? 2.072 -1.660 -25.021 1.00 92.75 72 ALA A CA 1
ATOM 547 C C . ALA A 1 72 ? 1.476 -2.061 -23.661 1.00 92.75 72 ALA A C 1
ATOM 549 O O . ALA A 1 72 ? 0.405 -2.658 -23.612 1.00 92.75 72 ALA A O 1
ATOM 550 N N . ARG A 1 73 ? 2.153 -1.711 -22.561 1.00 94.06 73 ARG A N 1
ATOM 551 C CA . ARG A 1 73 ? 1.739 -2.011 -21.182 1.00 94.06 73 ARG A CA 1
ATOM 552 C C . ARG A 1 73 ? 1.063 -0.834 -20.480 1.00 94.06 73 ARG A C 1
ATOM 554 O O . ARG A 1 73 ? 0.852 -0.902 -19.275 1.00 94.06 73 ARG A O 1
ATOM 561 N N . ALA A 1 74 ? 0.720 0.237 -21.197 1.00 93.88 74 ALA A N 1
ATOM 562 C CA . ALA A 1 74 ? 0.196 1.459 -20.585 1.00 93.88 74 ALA A CA 1
ATOM 563 C C . ALA A 1 74 ? -1.040 1.172 -19.719 1.00 93.88 74 ALA A C 1
ATOM 565 O O . ALA A 1 74 ? -1.051 1.506 -18.540 1.00 93.88 74 ALA A O 1
ATOM 566 N N . VAL A 1 75 ? -2.011 0.436 -20.269 1.00 96.56 75 VAL A N 1
ATOM 567 C CA . VAL A 1 75 ? -3.248 0.058 -19.565 1.00 96.56 75 VAL A CA 1
ATOM 568 C C . VAL A 1 75 ? -2.969 -0.823 -18.341 1.00 96.56 75 VAL A C 1
ATOM 570 O O . VAL A 1 75 ? -3.563 -0.627 -17.287 1.00 96.56 75 VAL A O 1
ATOM 573 N N . GLU A 1 76 ? -2.045 -1.783 -18.447 1.00 96.50 76 GLU A N 1
ATOM 574 C CA . GLU A 1 76 ? -1.633 -2.630 -17.316 1.00 96.50 76 GLU A CA 1
ATOM 575 C C . GLU A 1 76 ? -1.052 -1.776 -16.181 1.00 96.50 76 GLU A C 1
ATOM 577 O O . GLU A 1 76 ? -1.453 -1.912 -15.027 1.00 96.50 76 GLU A O 1
ATOM 582 N N . ILE A 1 77 ? -0.136 -0.864 -16.512 1.00 95.12 77 ILE A N 1
ATOM 583 C CA . ILE A 1 77 ? 0.525 0.019 -15.548 1.00 95.12 77 ILE A CA 1
ATOM 584 C C . ILE A 1 77 ? -0.485 0.975 -14.904 1.00 95.12 77 ILE A C 1
ATOM 586 O O . ILE A 1 77 ? -0.440 1.174 -13.691 1.00 95.12 77 ILE A O 1
ATOM 590 N N . GLU A 1 78 ? -1.399 1.548 -15.688 1.00 96.94 78 GLU A N 1
ATOM 591 C CA . GLU A 1 78 ? -2.472 2.416 -15.194 1.00 96.94 78 GLU A CA 1
ATOM 592 C C . GLU A 1 78 ? -3.385 1.674 -14.215 1.00 96.94 78 GLU A C 1
ATOM 594 O O . GLU A 1 78 ? -3.655 2.183 -13.126 1.00 96.94 78 GLU A O 1
ATOM 599 N N . ASN A 1 79 ? -3.782 0.442 -14.542 1.00 97.88 79 ASN A N 1
ATOM 600 C CA . ASN A 1 79 ? -4.595 -0.393 -13.659 1.00 97.88 79 ASN A CA 1
ATOM 601 C C . ASN A 1 79 ? -3.862 -0.731 -12.355 1.00 97.88 79 ASN A C 1
ATOM 603 O O . ASN A 1 79 ? -4.434 -0.605 -11.274 1.00 97.88 79 ASN A O 1
ATOM 607 N N . LEU A 1 80 ? -2.582 -1.109 -12.431 1.00 97.00 80 LEU A N 1
ATOM 608 C CA . LEU A 1 80 ? -1.763 -1.378 -11.245 1.00 97.00 80 LEU A CA 1
ATOM 609 C C . LEU A 1 80 ? -1.590 -0.126 -10.376 1.00 97.00 80 LEU A C 1
ATOM 611 O O . LEU A 1 80 ? -1.635 -0.212 -9.150 1.00 97.00 80 LEU A O 1
ATOM 615 N N . ALA A 1 81 ? -1.413 1.044 -10.993 1.00 97.06 81 ALA A N 1
ATOM 616 C CA . ALA A 1 81 ? -1.325 2.308 -10.276 1.00 97.06 81 ALA A CA 1
ATOM 617 C C . ALA A 1 81 ? -2.652 2.658 -9.587 1.00 97.06 81 ALA A C 1
ATOM 619 O O . ALA A 1 81 ? -2.641 3.046 -8.418 1.00 97.06 81 ALA A O 1
ATOM 620 N N . ALA A 1 82 ? -3.783 2.481 -10.276 1.00 97.88 82 ALA A N 1
ATOM 621 C CA . ALA A 1 82 ? -5.111 2.696 -9.714 1.00 97.88 82 ALA A CA 1
ATOM 622 C C . ALA A 1 82 ? -5.378 1.761 -8.526 1.00 97.88 82 ALA A C 1
ATOM 624 O O . ALA A 1 82 ? -5.801 2.230 -7.469 1.00 97.88 82 ALA A O 1
ATOM 625 N N . GLN A 1 83 ? -5.042 0.474 -8.654 1.00 97.69 83 GLN A N 1
ATOM 626 C CA . GLN A 1 83 ? -5.165 -0.492 -7.564 1.00 97.69 83 GLN A CA 1
ATOM 627 C C . GLN A 1 83 ? -4.286 -0.104 -6.369 1.00 97.69 83 GLN A C 1
ATOM 629 O O . GLN A 1 83 ? -4.769 -0.038 -5.245 1.00 97.69 83 GLN A O 1
ATOM 634 N N . ALA A 1 84 ? -3.023 0.261 -6.606 1.00 97.25 84 ALA A N 1
ATOM 635 C CA . ALA A 1 84 ? -2.119 0.677 -5.537 1.00 97.25 84 ALA A CA 1
ATOM 636 C C . ALA A 1 84 ? -2.602 1.939 -4.797 1.00 97.25 84 ALA A C 1
ATOM 638 O O . ALA A 1 84 ? -2.322 2.102 -3.608 1.00 97.25 84 ALA A O 1
ATOM 639 N N . VAL A 1 85 ? -3.298 2.852 -5.481 1.00 97.69 85 VAL A N 1
ATOM 640 C CA . VAL A 1 85 ? -3.950 4.006 -4.844 1.00 97.69 85 VAL A CA 1
ATOM 641 C C . VAL A 1 85 ? -5.161 3.552 -4.030 1.00 97.69 85 VAL A C 1
ATOM 643 O O . VAL A 1 85 ? -5.263 3.925 -2.862 1.00 97.69 85 VAL A O 1
ATOM 646 N N . ALA A 1 86 ? -6.030 2.713 -4.598 1.00 96.81 86 ALA A N 1
ATOM 647 C CA . ALA A 1 86 ? -7.204 2.185 -3.907 1.00 96.81 86 ALA A CA 1
ATOM 648 C C . ALA A 1 86 ? -6.828 1.426 -2.621 1.00 96.81 86 ALA A C 1
ATOM 650 O O . ALA A 1 86 ? -7.410 1.683 -1.568 1.00 96.81 86 ALA A O 1
ATOM 651 N N . ASP A 1 87 ? -5.799 0.578 -2.667 1.00 96.25 87 ASP A N 1
ATOM 652 C CA . ASP A 1 87 ? -5.310 -0.183 -1.512 1.00 96.25 87 ASP A CA 1
ATOM 653 C C . ASP A 1 87 ? -4.788 0.735 -0.397 1.00 96.25 87 ASP A C 1
ATOM 655 O O . ASP A 1 87 ? -5.022 0.496 0.792 1.00 96.25 87 ASP A O 1
ATOM 659 N N . ARG A 1 88 ? -4.093 1.821 -0.767 1.00 96.62 88 ARG A N 1
ATOM 660 C CA . ARG A 1 88 ? -3.598 2.820 0.195 1.00 96.62 88 ARG A CA 1
ATOM 661 C C . ARG A 1 88 ? -4.739 3.569 0.865 1.00 96.62 88 ARG A C 1
ATOM 663 O O . ARG A 1 88 ? -4.688 3.759 2.081 1.00 96.62 88 ARG A O 1
ATOM 670 N N . GLU A 1 89 ? -5.746 3.983 0.101 1.00 97.25 89 GLU A N 1
ATOM 671 C CA . GLU A 1 89 ? -6.916 4.677 0.644 1.00 97.25 89 GLU A CA 1
ATOM 672 C C . GLU A 1 89 ? -7.760 3.750 1.529 1.00 97.25 89 GLU A C 1
ATOM 674 O O . GLU A 1 89 ? -8.158 4.145 2.625 1.00 97.25 89 GLU A O 1
ATOM 679 N N . LEU A 1 90 ? -7.942 2.486 1.134 1.00 96.81 90 LEU A N 1
ATOM 680 C CA . LEU A 1 90 ? -8.610 1.477 1.957 1.00 96.81 90 LEU A CA 1
ATOM 681 C C . LEU A 1 90 ? -7.889 1.281 3.297 1.00 96.81 90 LEU A C 1
ATOM 683 O O . LEU A 1 90 ? -8.504 1.355 4.364 1.00 96.81 90 LEU A O 1
ATOM 687 N N . LEU A 1 91 ? -6.569 1.084 3.259 1.00 96.81 91 LEU A N 1
ATOM 688 C CA . LEU A 1 91 ? -5.760 0.930 4.466 1.00 96.81 91 LEU A CA 1
ATOM 689 C C . LEU A 1 91 ? -5.821 2.178 5.357 1.00 96.81 91 LEU A C 1
ATOM 691 O O . LEU A 1 91 ? -5.893 2.064 6.583 1.00 96.81 91 LEU A O 1
ATOM 695 N N . ARG A 1 92 ? -5.808 3.372 4.757 1.00 97.00 92 ARG A N 1
ATOM 696 C CA . ARG A 1 92 ? -5.961 4.638 5.478 1.00 97.00 92 ARG A CA 1
ATOM 697 C C . ARG A 1 92 ? -7.310 4.703 6.196 1.00 97.00 92 ARG A C 1
ATOM 699 O O . ARG A 1 92 ? -7.324 4.959 7.399 1.00 97.00 92 ARG A O 1
ATOM 706 N N . ALA A 1 93 ? -8.407 4.422 5.497 1.00 96.94 93 ALA A N 1
ATOM 707 C CA . ALA A 1 93 ? -9.755 4.464 6.056 1.00 96.94 93 ALA A CA 1
ATOM 708 C C . ALA A 1 93 ? -9.940 3.459 7.208 1.00 96.94 93 ALA A C 1
ATOM 710 O O . ALA A 1 93 ? -10.506 3.791 8.250 1.00 96.94 93 ALA A O 1
ATOM 711 N N . ILE A 1 94 ? -9.412 2.239 7.069 1.00 97.00 94 ILE A N 1
ATOM 712 C CA . ILE A 1 94 ? -9.463 1.218 8.127 1.00 97.00 94 ILE A CA 1
ATOM 713 C C . ILE A 1 94 ? -8.666 1.662 9.363 1.00 97.00 94 ILE A C 1
ATOM 715 O O . ILE A 1 94 ? -9.154 1.541 10.487 1.00 97.00 94 ILE A O 1
ATOM 719 N N . ARG A 1 95 ? -7.466 2.230 9.186 1.00 96.31 95 ARG A N 1
ATOM 720 C CA . ARG A 1 95 ? -6.661 2.758 10.307 1.00 96.31 95 ARG A CA 1
ATOM 721 C C . ARG A 1 95 ? -7.338 3.922 11.020 1.00 96.31 95 ARG A C 1
ATOM 723 O O . ARG A 1 95 ? -7.243 4.029 12.245 1.00 96.31 95 ARG A O 1
ATOM 730 N N . GLU A 1 96 ? -8.011 4.787 10.272 1.00 97.06 96 GLU A N 1
ATOM 731 C CA . GLU A 1 96 ? -8.796 5.880 10.836 1.00 97.06 96 GLU A CA 1
ATOM 732 C C . GLU A 1 96 ? -9.952 5.339 11.685 1.00 97.06 96 GLU A C 1
ATOM 734 O O . GLU A 1 96 ? -10.048 5.680 12.866 1.00 97.06 96 GLU A O 1
ATOM 739 N N . ARG A 1 97 ? -10.745 4.401 11.145 1.00 96.50 97 ARG A N 1
ATOM 740 C CA . ARG A 1 97 ? -11.811 3.710 11.892 1.00 96.50 97 ARG A CA 1
ATOM 741 C C . ARG A 1 97 ? -11.285 3.044 13.164 1.00 96.50 97 ARG A C 1
ATOM 743 O O . ARG A 1 97 ? -11.880 3.217 14.224 1.00 96.50 97 ARG A O 1
ATOM 750 N N . LEU A 1 98 ? -10.153 2.341 13.083 1.00 95.88 98 LEU A N 1
ATOM 751 C CA . LEU A 1 98 ? -9.512 1.698 14.234 1.00 95.88 98 LEU A CA 1
ATOM 752 C C . LEU A 1 98 ? -9.121 2.717 15.311 1.00 95.88 98 LEU A C 1
ATOM 754 O O . LEU A 1 98 ? -9.357 2.506 16.500 1.00 95.88 98 LEU A O 1
ATOM 758 N N . THR A 1 99 ? -8.538 3.842 14.894 1.00 96.31 99 THR A N 1
ATOM 759 C CA . THR A 1 99 ? -8.108 4.914 15.800 1.00 96.31 99 THR A CA 1
ATOM 760 C C . THR A 1 99 ? -9.298 5.538 16.523 1.00 96.31 99 THR A C 1
ATOM 762 O O . THR A 1 99 ? -9.232 5.741 17.738 1.00 96.31 99 THR A O 1
ATOM 765 N N . ILE A 1 100 ? -10.384 5.811 15.793 1.00 96.56 100 ILE A N 1
ATOM 766 C CA . ILE A 1 100 ? -11.632 6.343 16.350 1.00 96.56 100 ILE A CA 1
ATOM 767 C C . ILE A 1 100 ? -12.231 5.340 17.336 1.00 96.56 100 ILE A C 1
ATOM 769 O O . ILE A 1 100 ? -12.465 5.690 18.488 1.00 96.56 100 ILE A O 1
ATOM 773 N N . CYS A 1 101 ? -12.402 4.083 16.922 1.00 95.56 101 CYS A N 1
ATOM 774 C CA . CYS A 1 101 ? -13.024 3.056 17.753 1.00 95.56 101 CYS A CA 1
ATOM 775 C C . CYS A 1 101 ? -12.247 2.828 19.057 1.00 95.56 101 CYS A C 1
ATOM 777 O O . CYS A 1 101 ? -12.833 2.813 20.138 1.00 95.56 101 CYS A O 1
ATOM 779 N N . ARG A 1 102 ? -10.911 2.773 18.979 1.00 96.88 102 ARG A N 1
ATOM 780 C CA . ARG A 1 102 ? -10.039 2.684 20.156 1.00 96.88 102 ARG A CA 1
ATOM 781 C C . ARG A 1 102 ? -10.261 3.846 21.120 1.00 96.88 102 ARG A C 1
ATOM 783 O O . ARG A 1 102 ? -10.369 3.627 22.322 1.00 96.88 102 ARG A O 1
ATOM 790 N N . ARG A 1 103 ? -10.308 5.077 20.601 1.00 97.38 103 ARG A N 1
ATOM 791 C CA . ARG A 1 103 ? -10.513 6.279 21.420 1.00 97.38 103 ARG A CA 1
ATOM 792 C C . ARG A 1 103 ? -11.887 6.269 22.083 1.00 97.38 103 ARG A C 1
ATOM 794 O O . ARG A 1 103 ? -11.978 6.624 23.254 1.00 97.38 103 ARG A O 1
ATOM 801 N N . ASP A 1 104 ? -12.919 5.876 21.347 1.00 97.06 104 ASP A N 1
ATOM 802 C CA . ASP A 1 104 ? -14.287 5.797 21.851 1.00 97.06 104 ASP A CA 1
ATOM 803 C C . ASP A 1 104 ? -14.400 4.776 22.981 1.00 97.06 104 ASP A C 1
ATOM 805 O O . ASP A 1 104 ? -14.863 5.126 24.060 1.00 97.06 104 ASP A O 1
ATOM 809 N N . ILE A 1 105 ? -13.912 3.548 22.775 1.00 97.12 105 ILE A N 1
ATOM 810 C CA . ILE A 1 105 ? -13.945 2.491 23.795 1.00 97.12 105 ILE A CA 1
ATOM 811 C C . ILE A 1 105 ? -13.199 2.932 25.056 1.00 97.12 105 ILE A C 1
ATOM 813 O O . ILE A 1 105 ? -13.749 2.842 26.149 1.00 97.12 105 ILE A O 1
ATOM 817 N N . SER A 1 106 ? -11.978 3.466 24.918 1.00 96.81 106 SER A N 1
ATOM 818 C CA . SER A 1 106 ? -11.213 3.956 26.072 1.00 96.81 106 SER A CA 1
ATOM 819 C C . SER A 1 106 ? -11.957 5.041 26.849 1.00 96.81 106 SER A C 1
ATOM 821 O O . SER A 1 106 ? -11.937 5.023 28.075 1.00 96.81 106 SER A O 1
ATOM 823 N N . LYS A 1 107 ? -12.621 5.971 26.153 1.00 96.88 107 LYS A N 1
ATOM 824 C CA . LYS A 1 107 ? -13.413 7.023 26.799 1.00 96.88 107 LYS A CA 1
ATOM 825 C C . LYS A 1 107 ? -14.648 6.469 27.495 1.00 96.88 107 LYS A C 1
ATOM 827 O O . LYS A 1 107 ? -14.893 6.844 28.629 1.00 96.88 107 LYS A O 1
ATOM 832 N N . LEU A 1 108 ? -15.403 5.592 26.836 1.00 96.12 108 LEU A N 1
ATOM 833 C CA . LEU A 1 108 ? -16.617 5.011 27.409 1.00 96.12 108 LEU A CA 1
ATOM 834 C C . LEU A 1 108 ? -16.304 4.218 28.682 1.00 96.12 108 LEU A C 1
ATOM 836 O O . LEU A 1 108 ? -17.000 4.388 29.675 1.00 96.12 108 LEU A O 1
ATOM 840 N N . ILE A 1 109 ? -15.233 3.415 28.672 1.00 95.00 109 ILE A N 1
ATOM 841 C CA . ILE A 1 109 ? -14.770 2.691 29.864 1.00 95.00 109 ILE A CA 1
ATOM 842 C C . ILE A 1 109 ? -14.357 3.675 30.965 1.00 95.00 109 ILE A C 1
ATOM 844 O O . ILE A 1 109 ? -14.786 3.516 32.101 1.00 95.00 109 ILE A O 1
ATOM 848 N N . ALA A 1 110 ? -13.552 4.695 30.641 1.00 94.94 110 ALA A N 1
ATOM 849 C CA . ALA A 1 110 ? -13.107 5.681 31.627 1.00 94.94 110 ALA A CA 1
ATOM 850 C C . ALA A 1 110 ? -14.290 6.406 32.284 1.00 94.94 110 ALA A C 1
ATOM 852 O O . ALA A 1 110 ? -14.376 6.434 33.505 1.00 94.94 110 ALA A O 1
ATOM 853 N N . THR A 1 111 ? -15.241 6.899 31.488 1.00 94.69 111 THR A N 1
ATOM 854 C CA . THR A 1 111 ? -16.446 7.566 31.996 1.00 94.69 111 THR A CA 1
ATOM 855 C C . THR A 1 111 ? -17.306 6.626 32.835 1.00 94.69 111 THR A C 1
ATOM 857 O O . THR A 1 111 ? -17.797 7.026 33.879 1.00 94.69 111 THR A O 1
ATOM 860 N N . ALA A 1 112 ? -17.474 5.367 32.429 1.00 93.38 112 ALA A N 1
ATOM 861 C CA . ALA A 1 112 ? -18.262 4.417 33.206 1.00 93.38 112 ALA A CA 1
ATOM 862 C C . ALA A 1 112 ? -17.660 4.122 34.588 1.00 93.38 112 ALA A C 1
ATOM 864 O O . ALA A 1 112 ? -18.399 3.944 35.552 1.00 93.38 112 ALA A O 1
ATOM 865 N N . LEU A 1 113 ? -16.326 4.077 34.673 1.00 92.12 113 LEU A N 1
ATOM 866 C CA . LEU A 1 113 ? -15.603 3.913 35.932 1.00 92.12 113 LEU A CA 1
ATOM 867 C C . LEU A 1 113 ? -15.668 5.180 36.797 1.00 92.12 113 LEU A C 1
ATOM 869 O O . LEU A 1 113 ? -15.845 5.066 38.004 1.00 92.12 113 LEU A O 1
ATOM 873 N N . GLU A 1 114 ? -15.533 6.365 36.194 1.00 93.69 114 GLU A N 1
ATOM 874 C CA . GLU A 1 114 ? -15.631 7.664 36.883 1.00 93.69 114 GLU A CA 1
ATOM 875 C C . GLU A 1 114 ? -17.027 7.909 37.471 1.00 93.69 114 GLU A C 1
ATOM 877 O O . GLU A 1 114 ? -17.143 8.401 38.588 1.00 93.69 114 GLU A O 1
ATOM 882 N N . GLU A 1 115 ? -18.076 7.530 36.741 1.00 92.06 115 GLU A N 1
ATOM 883 C CA . GLU A 1 115 ? -19.480 7.666 37.154 1.00 92.06 115 GLU A CA 1
ATOM 884 C C . GLU A 1 115 ? -19.978 6.462 37.986 1.00 92.06 115 GLU A C 1
ATOM 886 O O . GLU A 1 115 ? -21.175 6.335 38.237 1.00 92.06 115 GLU A O 1
ATOM 891 N N . GLU A 1 116 ? -19.078 5.551 38.383 1.00 90.50 116 GLU A N 1
ATOM 892 C CA . GLU A 1 116 ? -19.366 4.352 39.190 1.00 90.50 116 GLU A CA 1
ATOM 893 C C . GLU A 1 116 ? -20.540 3.500 38.654 1.00 90.50 116 GLU A C 1
ATOM 895 O O . GLU A 1 116 ? -21.306 2.887 39.404 1.00 90.50 116 GLU A O 1
ATOM 900 N N . VAL A 1 117 ? -20.686 3.431 37.327 1.00 91.81 117 VAL A N 1
ATOM 901 C CA . VAL A 1 117 ? -21.779 2.702 36.674 1.00 91.81 117 VAL A CA 1
ATOM 902 C C . VAL A 1 117 ? -21.644 1.203 36.946 1.00 91.81 117 VAL A C 1
ATOM 904 O O . VAL A 1 117 ? -20.575 0.619 36.777 1.00 91.81 117 VAL A O 1
ATOM 907 N N . SER A 1 118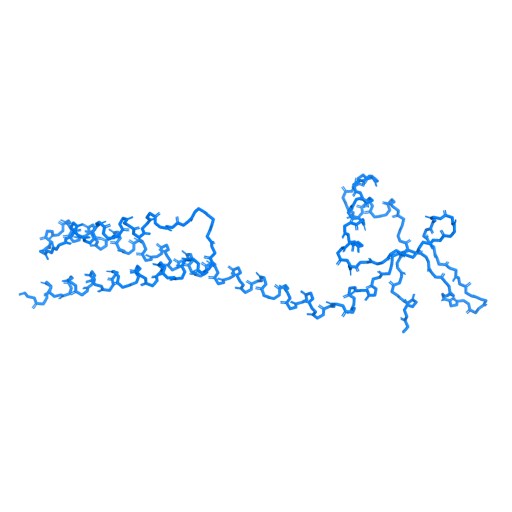 ? -22.741 0.530 37.296 1.00 89.50 118 SER A N 1
ATOM 908 C CA . SER A 1 118 ? -22.734 -0.925 37.492 1.00 89.50 118 SER A CA 1
ATOM 909 C C . SER A 1 118 ? -22.478 -1.681 36.177 1.00 89.50 118 SER A C 1
ATOM 911 O O . SER A 1 118 ? -23.195 -1.495 35.189 1.00 89.50 118 SER A O 1
ATOM 913 N N . GLY A 1 119 ? -21.476 -2.566 36.162 1.00 89.25 119 GLY A N 1
ATOM 914 C CA . GLY A 1 119 ? -21.139 -3.393 35.001 1.00 89.25 119 GLY A CA 1
ATOM 915 C C . GLY A 1 119 ? -19.832 -4.176 35.158 1.00 89.25 119 GLY A C 1
ATOM 916 O O . GLY A 1 119 ? -19.015 -3.868 36.024 1.00 89.25 119 GLY A O 1
ATOM 917 N N . ASP A 1 120 ? -19.619 -5.181 34.300 1.00 92.06 120 ASP A N 1
ATOM 918 C CA . ASP A 1 120 ? -18.349 -5.925 34.214 1.00 92.06 120 ASP A CA 1
ATOM 919 C C . ASP A 1 120 ? -17.299 -5.148 33.392 1.00 92.06 120 ASP A C 1
ATOM 921 O O . ASP A 1 120 ? -16.883 -5.539 32.297 1.00 92.06 120 ASP A O 1
ATOM 925 N N . TRP A 1 121 ? -16.888 -3.988 33.909 1.00 93.81 121 TRP A N 1
ATOM 926 C CA . TRP A 1 121 ? -15.905 -3.122 33.249 1.00 93.81 121 TRP A CA 1
ATOM 927 C C . TRP A 1 121 ? -14.500 -3.730 33.207 1.00 93.81 121 TRP A C 1
ATOM 929 O O . TRP A 1 121 ? -13.728 -3.415 32.297 1.00 93.81 121 TRP A O 1
ATOM 939 N N . GLU A 1 122 ? -14.166 -4.621 34.144 1.00 91.88 122 GLU A N 1
ATOM 940 C CA . GLU A 1 122 ? -12.886 -5.338 34.139 1.00 91.88 122 GLU A CA 1
ATOM 941 C C . GLU A 1 122 ? -12.841 -6.349 32.986 1.00 91.88 122 GLU A C 1
ATOM 943 O O . GLU A 1 122 ? -11.882 -6.338 32.210 1.00 91.88 122 GLU A O 1
ATOM 948 N N . GLY A 1 123 ? -13.895 -7.154 32.797 1.00 94.50 123 GLY A N 1
ATOM 949 C CA . GLY A 1 123 ? -14.004 -8.078 31.666 1.00 94.50 123 GLY A CA 1
ATOM 950 C C . GLY A 1 123 ? -13.923 -7.359 30.317 1.00 94.50 123 GLY A C 1
ATOM 951 O O . GLY A 1 123 ? -13.133 -7.738 29.444 1.00 94.50 123 GLY A O 1
ATOM 952 N N . ILE A 1 124 ? -14.646 -6.244 30.179 1.00 95.25 124 ILE A N 1
ATOM 953 C CA . ILE A 1 124 ? -14.593 -5.373 28.993 1.00 95.25 124 ILE A CA 1
ATOM 954 C C . ILE A 1 124 ? -13.171 -4.828 28.768 1.00 95.25 124 ILE A C 1
ATOM 956 O O . ILE A 1 124 ? -12.662 -4.842 27.642 1.00 95.25 124 ILE A O 1
ATOM 960 N N . SER A 1 125 ? -12.487 -4.393 29.829 1.00 95.31 125 SER A N 1
ATOM 961 C CA . SER A 1 125 ? -11.116 -3.870 29.755 1.00 95.31 125 SER A CA 1
ATOM 962 C C . SER A 1 125 ? -10.093 -4.942 29.369 1.00 95.31 125 SER A C 1
ATOM 964 O O . SER A 1 125 ? -9.133 -4.661 28.643 1.00 95.31 125 SER A O 1
ATOM 966 N N . VAL A 1 126 ? -10.273 -6.185 29.821 1.00 96.50 126 VAL A N 1
ATOM 967 C CA . VAL A 1 126 ? -9.461 -7.333 29.388 1.00 96.50 126 VAL A CA 1
ATOM 968 C C . VAL A 1 126 ? -9.680 -7.614 27.903 1.00 96.50 126 VAL A C 1
ATOM 970 O O . VAL A 1 126 ? -8.701 -7.724 27.161 1.00 96.50 126 VAL A O 1
ATOM 973 N N . MET A 1 127 ? -10.933 -7.664 27.442 1.00 96.06 127 MET A N 1
ATOM 974 C CA . MET A 1 127 ? -11.253 -7.890 26.029 1.00 96.06 127 MET A CA 1
ATOM 975 C C . MET A 1 127 ? -10.623 -6.814 25.138 1.00 96.06 127 MET A C 1
ATOM 977 O O . MET A 1 127 ? -9.945 -7.118 24.154 1.00 96.06 127 MET A O 1
ATOM 981 N N . PHE A 1 128 ? -10.759 -5.548 25.534 1.00 97.12 128 PHE A N 1
ATOM 982 C CA . PHE A 1 128 ? -10.166 -4.425 24.820 1.00 97.12 128 PHE A CA 1
ATOM 983 C C . PHE A 1 128 ? -8.635 -4.524 24.735 1.00 97.12 128 PHE A C 1
ATOM 985 O O . PHE A 1 128 ? -8.064 -4.351 23.656 1.00 97.12 128 PHE A O 1
ATOM 992 N N . ARG A 1 129 ? -7.951 -4.865 25.838 1.00 96.69 129 ARG A N 1
ATOM 993 C CA . ARG A 1 129 ? -6.490 -5.074 25.847 1.00 96.69 129 ARG A CA 1
ATOM 994 C C . ARG A 1 129 ? -6.063 -6.219 24.927 1.00 96.69 129 ARG A C 1
ATOM 996 O O . ARG A 1 129 ? -5.074 -6.072 24.209 1.00 96.69 129 ARG A O 1
ATOM 1003 N N . THR A 1 130 ? -6.818 -7.316 24.898 1.00 97.00 130 THR A N 1
ATOM 1004 C CA . THR A 1 130 ? -6.571 -8.447 23.990 1.00 97.00 130 THR A CA 1
ATOM 1005 C C . THR A 1 130 ? -6.669 -8.030 22.522 1.00 97.00 130 THR A C 1
ATOM 1007 O O . THR A 1 130 ? -5.797 -8.377 21.724 1.00 97.00 130 THR A O 1
ATOM 1010 N N . LEU A 1 131 ? -7.679 -7.232 22.157 1.00 96.06 131 LEU A N 1
ATOM 1011 C CA . LEU A 1 131 ? -7.815 -6.702 20.797 1.00 96.06 131 LEU A CA 1
ATOM 1012 C C . LEU A 1 131 ? -6.651 -5.776 20.427 1.00 96.06 131 LEU A C 1
ATOM 1014 O O . LEU A 1 131 ? -6.104 -5.877 19.330 1.00 96.06 131 LEU A O 1
ATOM 1018 N N . LEU A 1 132 ? -6.222 -4.907 21.349 1.00 95.88 132 LEU A N 1
ATOM 1019 C CA . LEU A 1 132 ? -5.082 -4.016 21.121 1.00 95.88 132 LEU A CA 1
ATOM 1020 C C . LEU A 1 132 ? -3.770 -4.777 20.907 1.00 95.88 132 LEU A C 1
ATOM 1022 O O . LEU A 1 132 ? -2.974 -4.385 20.055 1.00 95.88 132 LEU A O 1
ATOM 1026 N N . ALA A 1 133 ? -3.555 -5.865 21.647 1.00 95.88 133 ALA A N 1
ATOM 1027 C CA . ALA A 1 133 ? -2.353 -6.687 21.533 1.00 95.88 133 ALA A CA 1
ATOM 1028 C C . ALA A 1 133 ? -2.228 -7.399 20.173 1.00 95.88 133 ALA A C 1
ATOM 1030 O O . ALA A 1 133 ? -1.122 -7.752 19.768 1.00 95.88 133 ALA A O 1
ATOM 1031 N N . ARG A 1 134 ? -3.343 -7.587 19.453 1.00 95.06 134 ARG A N 1
ATOM 1032 C CA . ARG A 1 134 ? -3.378 -8.220 18.125 1.00 95.06 134 ARG A CA 1
ATOM 1033 C C . ARG A 1 134 ? -3.036 -7.268 16.976 1.00 95.06 134 ARG A C 1
ATOM 1035 O O . ARG A 1 134 ? -2.860 -7.740 15.859 1.00 95.06 134 ARG A O 1
ATOM 1042 N N . ILE A 1 135 ? -2.933 -5.957 17.215 1.00 94.06 135 ILE A N 1
ATOM 1043 C CA . ILE A 1 135 ? -2.646 -4.976 16.157 1.00 94.06 135 ILE A CA 1
ATOM 1044 C C . ILE A 1 135 ? -1.179 -5.112 15.694 1.00 94.06 135 ILE A C 1
ATOM 1046 O O . ILE A 1 135 ? -0.267 -4.858 16.489 1.00 94.06 135 ILE A O 1
ATOM 1050 N N . PRO A 1 136 ? -0.910 -5.446 14.414 1.00 91.81 136 PRO A N 1
ATOM 1051 C CA . PRO A 1 136 ? 0.456 -5.580 13.911 1.00 91.81 136 PRO A CA 1
ATOM 1052 C C . PRO A 1 136 ? 1.195 -4.236 13.825 1.00 91.81 136 PRO A C 1
ATOM 1054 O O . PRO A 1 136 ? 0.595 -3.184 13.600 1.00 91.81 136 PRO A O 1
ATOM 1057 N N . ARG A 1 137 ? 2.534 -4.269 13.915 1.00 88.38 137 ARG A N 1
ATOM 1058 C CA . ARG A 1 137 ? 3.385 -3.073 13.712 1.00 88.38 137 ARG A CA 1
ATOM 1059 C C . ARG A 1 137 ? 3.355 -2.566 12.269 1.00 88.38 137 ARG A C 1
ATOM 1061 O O . ARG A 1 137 ? 3.365 -1.360 12.038 1.00 88.38 137 ARG A O 1
ATOM 1068 N N . VAL A 1 138 ? 3.340 -3.490 11.311 1.00 90.94 138 VAL A N 1
ATOM 1069 C CA . VAL A 1 138 ? 3.156 -3.221 9.883 1.00 90.94 138 VAL A CA 1
ATOM 1070 C C . VAL A 1 138 ? 1.922 -4.001 9.478 1.00 90.94 138 VAL A C 1
ATOM 1072 O O . VAL A 1 138 ? 1.975 -5.220 9.425 1.00 90.94 138 VAL A O 1
ATOM 1075 N N . ALA A 1 139 ? 0.815 -3.294 9.285 1.00 90.31 139 ALA A N 1
ATOM 1076 C CA . ALA A 1 139 ? -0.485 -3.918 9.094 1.00 90.31 139 ALA A CA 1
ATOM 1077 C C . ALA A 1 139 ? -1.053 -3.617 7.708 1.00 90.31 139 ALA A C 1
ATOM 1079 O O . ALA A 1 139 ? -0.970 -2.471 7.235 1.00 90.31 139 ALA A O 1
ATOM 1080 N N . THR A 1 140 ? -1.647 -4.642 7.109 1.00 94.44 140 THR A N 1
ATOM 1081 C CA . THR A 1 140 ? -2.427 -4.602 5.870 1.00 94.44 140 THR A CA 1
ATOM 1082 C C . THR A 1 140 ? -3.906 -4.316 6.150 1.00 94.44 140 THR A C 1
ATOM 1084 O O . THR A 1 140 ? -4.363 -4.346 7.294 1.00 94.44 140 THR A O 1
ATOM 1087 N N . ALA A 1 141 ? -4.668 -4.001 5.099 1.00 93.75 141 ALA A N 1
ATOM 1088 C CA . ALA A 1 141 ? -6.108 -3.783 5.217 1.00 93.75 141 ALA A CA 1
ATOM 1089 C C . ALA A 1 141 ? -6.832 -5.063 5.670 1.00 93.75 141 ALA A C 1
ATOM 1091 O O . ALA A 1 141 ? -7.701 -4.996 6.535 1.00 93.75 141 ALA A O 1
ATOM 1092 N N . GLU A 1 142 ? -6.421 -6.215 5.139 1.00 94.19 142 GLU A N 1
ATOM 1093 C CA . GLU A 1 142 ? -6.999 -7.530 5.438 1.00 94.19 142 GLU A CA 1
ATOM 1094 C C . GLU A 1 142 ? -6.800 -7.941 6.900 1.00 94.19 142 GLU A C 1
ATOM 1096 O O . GLU A 1 142 ? -7.707 -8.498 7.509 1.00 94.19 142 GLU A O 1
ATOM 1101 N N . GLU A 1 143 ? -5.650 -7.617 7.494 1.00 94.44 143 GLU A N 1
ATOM 1102 C CA . GLU A 1 143 ? -5.375 -7.911 8.906 1.00 94.44 143 GLU A CA 1
ATOM 1103 C C . GLU A 1 143 ? -6.138 -6.982 9.860 1.00 94.44 143 GLU A C 1
ATOM 1105 O O . GLU A 1 143 ? -6.543 -7.395 10.946 1.00 94.44 143 GLU A O 1
ATOM 1110 N N . LEU A 1 144 ? -6.324 -5.711 9.481 1.00 95.69 144 LEU A N 1
ATOM 1111 C CA . LEU A 1 144 ? -6.972 -4.719 10.342 1.00 95.69 144 LEU A CA 1
ATOM 1112 C C . LEU A 1 144 ? -8.498 -4.724 10.241 1.00 95.69 144 LEU A C 1
ATOM 1114 O O . LEU A 1 144 ? -9.150 -4.382 11.224 1.00 95.69 144 LEU A O 1
ATOM 1118 N N . ALA A 1 145 ? -9.068 -5.084 9.091 1.00 95.38 145 ALA A N 1
ATOM 1119 C CA . ALA A 1 145 ? -10.515 -5.143 8.896 1.00 95.38 145 ALA A CA 1
ATOM 1120 C C . ALA A 1 145 ? -11.246 -5.960 9.985 1.00 95.38 145 ALA A C 1
ATOM 1122 O O . ALA A 1 145 ? -12.102 -5.377 10.655 1.00 95.38 145 ALA A O 1
ATOM 1123 N N . PRO A 1 146 ? -10.881 -7.231 10.267 1.00 95.88 146 PRO A N 1
ATOM 1124 C CA . PRO A 1 146 ? -11.557 -8.010 11.304 1.00 95.88 146 PRO A CA 1
ATOM 1125 C C . PRO A 1 146 ? -11.379 -7.399 12.698 1.00 95.88 146 PRO A C 1
ATOM 1127 O O . PRO A 1 146 ? -12.319 -7.387 13.485 1.00 95.88 146 PRO A O 1
ATOM 1130 N N . LEU A 1 147 ? -10.213 -6.813 13.000 1.00 96.06 147 LEU A N 1
ATOM 1131 C CA . LEU A 1 147 ? -9.984 -6.140 14.284 1.00 96.06 147 LEU A CA 1
ATOM 1132 C C . LEU A 1 147 ? -10.878 -4.909 14.458 1.00 96.06 147 LEU A C 1
ATOM 1134 O O . LEU A 1 147 ? -11.359 -4.655 15.559 1.00 96.06 147 LEU A O 1
ATOM 1138 N N . VAL A 1 148 ? -11.106 -4.139 13.390 1.00 96.44 148 VAL A N 1
ATOM 1139 C CA . VAL A 1 148 ? -12.025 -2.994 13.421 1.00 96.44 148 VAL A CA 1
ATOM 1140 C C . VAL A 1 148 ? -13.459 -3.452 13.661 1.00 96.44 148 VAL A C 1
ATOM 1142 O O . VAL A 1 148 ? -14.167 -2.803 14.431 1.00 96.4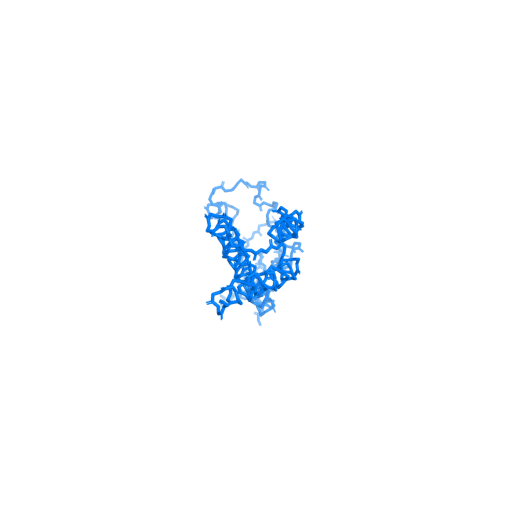4 148 VAL A O 1
ATOM 1145 N N . ASP A 1 149 ? -13.882 -4.554 13.046 1.00 96.88 149 ASP A N 1
ATOM 1146 C CA . ASP A 1 149 ? -15.229 -5.092 13.239 1.00 96.88 149 ASP A CA 1
ATOM 1147 C C . ASP A 1 149 ? -15.413 -5.640 14.664 1.00 96.88 149 ASP A C 1
ATOM 1149 O O . ASP A 1 149 ? -16.389 -5.295 15.330 1.00 96.88 149 ASP A O 1
ATOM 1153 N N . GLU A 1 150 ? -14.435 -6.387 15.190 1.00 97.00 150 GLU A N 1
ATOM 1154 C CA . GLU A 1 150 ? -14.424 -6.858 16.584 1.00 97.00 150 GLU A CA 1
ATOM 1155 C C . GLU A 1 150 ? -14.452 -5.691 17.589 1.00 97.00 150 GLU A C 1
ATOM 1157 O O . GLU A 1 150 ? -15.225 -5.709 18.549 1.00 97.00 150 GLU A O 1
ATOM 1162 N N . MET A 1 151 ? -13.669 -4.630 17.356 1.00 96.25 151 MET A N 1
ATOM 1163 C CA . MET A 1 151 ? -13.740 -3.419 18.181 1.00 96.25 151 MET A CA 1
ATOM 1164 C C . MET A 1 151 ? -15.099 -2.720 18.059 1.00 96.25 151 MET A C 1
ATOM 1166 O O . MET A 1 151 ? -15.624 -2.217 19.051 1.00 96.25 151 MET A O 1
ATOM 1170 N N . GLY A 1 152 ? -15.696 -2.706 16.867 1.00 96.69 152 GLY A N 1
ATOM 1171 C CA . GLY A 1 152 ? -17.035 -2.165 16.645 1.00 96.69 152 GLY A CA 1
ATOM 1172 C C . GLY A 1 152 ? -18.101 -2.885 17.472 1.00 96.69 152 GLY A C 1
ATOM 1173 O O . GLY A 1 152 ? -18.938 -2.224 18.090 1.00 96.69 152 GLY A O 1
ATOM 1174 N N . LEU A 1 153 ? -18.032 -4.217 17.539 1.00 96.62 153 LEU A N 1
ATOM 1175 C CA . LEU A 1 153 ? -18.915 -5.034 18.375 1.00 96.62 153 LEU A CA 1
ATOM 1176 C C . LEU A 1 153 ? -18.731 -4.720 19.861 1.00 96.62 153 LEU A C 1
ATOM 1178 O O . LEU A 1 153 ? -19.716 -4.449 20.545 1.00 96.62 153 LEU A O 1
ATOM 1182 N N . LEU A 1 154 ? -17.483 -4.656 20.337 1.00 96.50 154 LEU A N 1
ATOM 1183 C CA . LEU A 1 154 ? -17.190 -4.304 21.728 1.00 96.50 154 LEU A CA 1
ATOM 1184 C C . LEU A 1 154 ? -17.720 -2.908 22.085 1.00 96.50 154 LEU A C 1
ATOM 1186 O O . LEU A 1 154 ? -18.328 -2.709 23.133 1.00 96.50 154 LEU A O 1
ATOM 1190 N N . ARG A 1 155 ? -17.545 -1.927 21.191 1.00 96.94 155 ARG A N 1
ATOM 1191 C CA . ARG A 1 155 ? -18.097 -0.579 21.373 1.00 96.94 155 ARG A CA 1
ATOM 1192 C C . ARG A 1 155 ? -19.623 -0.605 21.469 1.00 96.94 155 ARG A C 1
ATOM 1194 O O . ARG A 1 155 ? -20.180 0.093 22.312 1.00 96.94 155 ARG A O 1
ATOM 1201 N N . ALA A 1 156 ? -20.299 -1.366 20.609 1.00 95.75 156 ALA A N 1
ATOM 1202 C CA . ALA A 1 156 ? -21.756 -1.481 20.633 1.00 95.75 156 ALA A CA 1
ATOM 1203 C C . ALA A 1 156 ? -22.255 -2.142 21.927 1.00 95.75 156 ALA A C 1
ATOM 1205 O O . ALA A 1 156 ? -23.241 -1.691 22.504 1.00 95.75 156 ALA A O 1
ATOM 1206 N N . GLU A 1 157 ? -21.557 -3.168 22.411 1.00 94.38 157 GLU A N 1
ATOM 1207 C CA . GLU A 1 157 ? -21.848 -3.813 23.692 1.00 94.38 157 GLU A CA 1
ATOM 1208 C C . GLU A 1 157 ? -21.726 -2.833 24.866 1.00 94.38 157 GLU A C 1
ATOM 1210 O O . GLU A 1 157 ? -22.654 -2.726 25.667 1.00 94.38 157 GLU A O 1
ATOM 1215 N N . ILE A 1 158 ? -20.643 -2.049 24.912 1.00 95.00 158 ILE A N 1
ATOM 1216 C CA . ILE A 1 158 ? -20.439 -1.014 25.935 1.00 95.00 158 ILE A CA 1
ATOM 1217 C C . ILE A 1 158 ? -21.574 0.014 25.917 1.00 95.00 158 ILE A C 1
ATOM 1219 O O . ILE A 1 158 ? -22.136 0.331 26.962 1.00 95.00 158 ILE A O 1
ATOM 1223 N N . VAL A 1 159 ? -21.936 0.527 24.737 1.00 95.00 159 VAL A N 1
ATOM 1224 C CA . VAL A 1 159 ? -23.028 1.505 24.607 1.00 95.00 159 VAL A CA 1
ATOM 1225 C C . VAL A 1 159 ? -24.352 0.907 25.087 1.00 95.00 159 VAL A C 1
ATOM 1227 O O . VAL A 1 159 ? -25.050 1.536 25.876 1.00 95.00 159 VAL A O 1
ATOM 1230 N N . ASN A 1 160 ? -24.669 -0.328 24.691 1.00 93.44 160 ASN A N 1
ATOM 1231 C CA . ASN A 1 160 ? -25.885 -1.012 25.133 1.00 93.44 160 ASN A CA 1
ATOM 1232 C C . ASN A 1 160 ? -25.923 -1.218 26.655 1.00 93.44 160 ASN A C 1
ATOM 1234 O O . ASN A 1 160 ? -26.991 -1.107 27.259 1.00 93.44 160 ASN A O 1
ATOM 1238 N N . LEU A 1 161 ? -24.784 -1.532 27.278 1.00 92.06 161 LEU A N 1
ATOM 1239 C CA . LEU A 1 161 ? -24.681 -1.665 28.729 1.00 92.06 161 LEU A CA 1
ATOM 1240 C C . LEU A 1 161 ? -24.971 -0.327 29.421 1.00 92.06 161 LEU A C 1
ATOM 1242 O O . LEU A 1 161 ? -25.803 -0.284 30.325 1.00 92.06 161 LEU A O 1
ATOM 1246 N N . LEU A 1 162 ? -24.358 0.763 28.951 1.00 91.81 162 LEU A N 1
ATOM 1247 C CA . LEU A 1 162 ? -24.581 2.111 29.485 1.00 91.81 162 LEU A CA 1
ATOM 1248 C C . LEU A 1 162 ? -26.037 2.566 29.325 1.00 91.81 162 LEU A C 1
ATOM 1250 O O . LEU A 1 162 ? -26.641 3.060 30.273 1.00 91.81 162 LEU A O 1
ATOM 1254 N N . GLU A 1 163 ? -26.642 2.354 28.155 1.00 91.12 163 GLU A N 1
ATOM 1255 C CA . GLU A 1 163 ? -28.036 2.737 27.903 1.00 91.12 163 GLU A CA 1
ATOM 1256 C C . GLU A 1 163 ? -29.037 2.005 28.805 1.00 91.12 163 GLU A C 1
ATOM 1258 O O . GLU A 1 163 ? -30.066 2.575 29.173 1.00 91.12 163 GLU A O 1
ATOM 1263 N N . ARG A 1 164 ? -28.765 0.743 29.160 1.00 88.94 164 ARG A N 1
ATOM 1264 C CA . ARG A 1 164 ? -29.619 -0.023 30.081 1.00 88.94 164 ARG A CA 1
ATOM 1265 C C . ARG A 1 164 ? -29.591 0.553 31.494 1.00 88.94 164 ARG A C 1
ATOM 1267 O O . ARG A 1 164 ? -30.633 0.573 32.141 1.00 88.94 164 ARG A O 1
ATOM 1274 N N . GLN A 1 165 ? -28.442 1.058 31.936 1.00 81.75 165 GLN A N 1
ATOM 1275 C CA . GLN A 1 165 ? -28.298 1.658 33.265 1.00 81.75 165 GLN A CA 1
ATOM 1276 C C . GLN A 1 165 ? -28.946 3.044 33.360 1.00 81.75 165 GLN A C 1
ATOM 1278 O O . GLN A 1 165 ? -29.420 3.412 34.420 1.00 81.75 165 GLN A O 1
ATOM 1283 N N . ILE A 1 166 ? -29.040 3.793 32.254 1.00 77.06 166 ILE A N 1
ATOM 1284 C CA . ILE A 1 166 ? -29.745 5.091 32.222 1.00 77.06 166 ILE A CA 1
ATOM 1285 C C . ILE A 1 166 ? -31.274 4.915 32.242 1.00 77.06 166 ILE A C 1
ATOM 1287 O O . ILE A 1 166 ? -32.003 5.797 32.689 1.00 77.06 166 ILE A O 1
ATOM 1291 N N . LYS A 1 167 ? -31.781 3.798 31.707 1.00 64.62 167 LYS A N 1
ATOM 1292 C CA . LYS A 1 167 ? -33.224 3.493 31.647 1.00 64.62 167 LYS A CA 1
ATOM 1293 C C . LYS A 1 167 ? -33.770 2.839 32.921 1.00 64.62 167 LYS A C 1
ATOM 1295 O O . LYS A 1 167 ? -34.979 2.615 32.983 1.00 64.62 167 LYS A O 1
ATOM 1300 N N . THR A 1 168 ? -32.899 2.498 33.867 1.00 52.75 168 THR A N 1
ATOM 1301 C CA . THR A 1 168 ? -33.248 1.883 35.154 1.00 52.75 168 THR A CA 1
ATOM 1302 C C . THR A 1 168 ? -33.223 2.950 36.237 1.00 52.75 168 THR A C 1
ATOM 1304 O O . THR A 1 168 ? -34.151 2.941 37.074 1.00 52.75 168 THR A O 1
#

Secondary structure (DSSP, 8-state):
-GGGGEE---HHHHHHHTTT--HHHHHHHHHHHHHTTS-EEE--TTS--EEEE-TTSSEEEEEEEE-HHHHHTHHHHHHHHHHHHHHHHHHHHHHHHHHHHHHHHHHHHHHHHHTT--S-HHHHHHHHHHHHHT--SS--HHHHHHHHHHHHHHHHHHHHHHHHHH--

Radius of gyration: 30.09 Å; chains: 1; bounding box: 63×24×88 Å

pLDDT: mean 90.42, std 9.82, range [45.75, 97.88]

Sequence (168 aa):
EERGLIVFPSNAQLSLRARGMTPATLRRHLGVLVEAGLILRKDSPNGKRYARRDRAGTVGEAFGFSVAPLLARAVEIENLAAQAVADRELLRAIRERLTICRRDISKLIATALEEEVSGDWEGISVMFRTLLARIPRVATAEELAPLVDEMGLLRAEIVNLLERQIKT

Organism: Rhizobium leguminosarum bv. phaseoli (NCBI:txid385)